Protein AF-A0A836RYP4-F1 (afdb_monomer_lite)

Radius of gyration: 13.98 Å; chains: 1; bounding box: 37×27×34 Å

pLDDT: mean 75.66, std 8.73, range [48.62, 87.75]

Foldseek 3Di:
DKDKFWFQAFDDKDADPVNQKMWIWTQTPVRAIEIEIEGCVQCVVVVVRHPDNAIKMKIKPDWDFDPPDDPPRPTYTYRYPPIDIDIGGDDRVVLVVLVVVPDDPVRSRVVVVVVD

Secondary structure (DSSP, 8-state):
--EEEEEEEEEEEEE-TTSSEEEEEEEETTS-EEEEEEETTTTHHHHTTTT--S-EEEEESSPEEESSS-GGGSSEEEE-TT--EEEEE--HHHHHHHHHTT--HHHHHHHHTT--

Sequence (116 aa):
MVTKSIITQIGERQFSGDKKTQWIKARTLDGNDIVFWGNKASCVNLIALEQQETPLLVRCSECERNSECPQIYGPHFSIPETAVVTIFPYRPDAIRKLLNEKHGKDAVVELLAREF

Structure (mmCIF, N/CA/C/O backbone):
data_AF-A0A836RYP4-F1
#
_entry.id   AF-A0A836RYP4-F1
#
loop_
_atom_site.group_PDB
_atom_site.id
_atom_site.type_symbol
_atom_site.label_atom_id
_atom_site.label_alt_id
_atom_site.label_comp_id
_atom_site.label_asym_id
_atom_site.label_entity_id
_atom_site.label_seq_id
_atom_site.pdbx_PDB_ins_code
_atom_site.Cartn_x
_atom_site.Cartn_y
_atom_site.Cartn_z
_atom_site.occupancy
_atom_site.B_iso_or_equiv
_atom_site.auth_seq_id
_atom_site.auth_comp_id
_atom_site.auth_asym_id
_atom_site.auth_atom_id
_atom_site.pdbx_PDB_model_num
ATOM 1 N N . MET A 1 1 ? 1.862 -13.798 -1.326 1.00 60.91 1 MET A N 1
ATOM 2 C CA . MET A 1 1 ? 1.253 -13.484 -0.009 1.00 60.91 1 MET A CA 1
ATOM 3 C C . MET A 1 1 ? 0.378 -12.255 -0.188 1.00 60.91 1 MET A C 1
ATOM 5 O O . MET A 1 1 ? 0.774 -11.372 -0.936 1.00 60.91 1 MET A O 1
ATOM 9 N N . VAL A 1 2 ? -0.796 -12.194 0.452 1.00 65.62 2 VAL A N 1
ATOM 10 C CA . VAL A 1 2 ? -1.634 -10.985 0.405 1.00 65.62 2 VAL A CA 1
ATOM 11 C C . VAL A 1 2 ? -1.310 -10.109 1.608 1.00 65.62 2 VAL A C 1
ATOM 13 O O . VAL A 1 2 ? -1.547 -10.517 2.743 1.00 65.62 2 VAL A O 1
ATOM 16 N N . THR A 1 3 ? -0.792 -8.908 1.361 1.00 69.69 3 THR A N 1
ATOM 17 C CA . THR A 1 3 ? -0.556 -7.905 2.410 1.00 69.69 3 THR A CA 1
ATOM 18 C C . THR A 1 3 ? -1.673 -6.872 2.375 1.00 69.69 3 THR A C 1
ATOM 20 O O . THR A 1 3 ? -2.001 -6.345 1.309 1.00 69.69 3 THR A O 1
ATOM 23 N N . LYS A 1 4 ? -2.248 -6.583 3.546 1.00 75.38 4 LYS A N 1
ATOM 24 C CA . LYS A 1 4 ? -3.259 -5.543 3.750 1.00 75.38 4 LYS A CA 1
ATOM 25 C C . LYS A 1 4 ? -2.743 -4.545 4.780 1.00 75.38 4 LYS A C 1
ATOM 27 O O . LYS A 1 4 ? -2.210 -4.951 5.811 1.00 75.38 4 LYS A O 1
ATOM 32 N N . SER A 1 5 ? -2.878 -3.251 4.525 1.00 77.56 5 SER A N 1
ATOM 33 C CA . SER A 1 5 ? -2.530 -2.209 5.501 1.00 77.56 5 SER A CA 1
ATOM 34 C C . SER A 1 5 ? -3.319 -0.936 5.231 1.00 77.56 5 SER A C 1
ATOM 36 O O . SER A 1 5 ? -3.591 -0.614 4.077 1.00 77.56 5 SER A O 1
ATOM 38 N N . ILE A 1 6 ? -3.673 -0.206 6.290 1.00 78.94 6 ILE A N 1
ATOM 39 C CA . ILE A 1 6 ? -4.263 1.129 6.158 1.00 78.94 6 ILE A CA 1
ATOM 40 C C . ILE A 1 6 ? -3.120 2.138 6.073 1.00 78.94 6 ILE A C 1
ATOM 42 O O . ILE A 1 6 ? -2.360 2.302 7.031 1.00 78.94 6 ILE A O 1
ATOM 46 N N . ILE A 1 7 ? -3.001 2.793 4.922 1.00 82.75 7 ILE A N 1
ATOM 47 C CA . ILE A 1 7 ? -2.024 3.845 4.654 1.00 82.75 7 ILE A CA 1
ATOM 48 C C . ILE A 1 7 ? -2.671 5.195 4.948 1.00 82.75 7 ILE A C 1
ATOM 50 O O . ILE A 1 7 ? -3.779 5.471 4.492 1.00 82.75 7 ILE A O 1
ATOM 54 N N . THR A 1 8 ? -1.982 6.023 5.726 1.00 74.94 8 THR A N 1
ATOM 55 C CA . THR A 1 8 ? -2.424 7.374 6.096 1.00 74.94 8 THR A CA 1
ATOM 56 C C . THR A 1 8 ? -1.662 8.458 5.349 1.00 74.94 8 THR A C 1
ATOM 58 O O . THR A 1 8 ? -2.189 9.552 5.189 1.00 74.94 8 THR A O 1
ATOM 61 N N . GLN A 1 9 ? -0.436 8.175 4.898 1.00 80.56 9 GLN A N 1
ATOM 62 C CA . GLN A 1 9 ? 0.395 9.143 4.186 1.00 80.56 9 GLN A CA 1
ATOM 63 C C . GLN A 1 9 ? 1.446 8.439 3.322 1.00 80.56 9 GLN A C 1
ATOM 65 O O . GLN A 1 9 ? 1.992 7.413 3.726 1.00 80.56 9 GLN A O 1
ATOM 70 N N . ILE A 1 10 ? 1.800 9.020 2.175 1.00 82.69 10 ILE A N 1
ATOM 71 C CA . ILE A 1 10 ? 3.056 8.712 1.476 1.00 82.69 10 ILE A CA 1
ATOM 72 C C . ILE A 1 10 ? 4.099 9.741 1.904 1.00 82.69 10 ILE A C 1
ATOM 74 O O . ILE A 1 10 ? 3.891 10.941 1.749 1.00 82.69 10 ILE A O 1
ATOM 78 N N . GLY A 1 11 ? 5.185 9.275 2.515 1.00 73.12 11 GLY A N 1
ATOM 79 C CA . GLY A 1 11 ? 6.204 10.135 3.113 1.00 73.12 11 GLY A CA 1
ATOM 80 C C . GLY A 1 11 ? 7.325 10.507 2.148 1.00 73.12 11 GLY A C 1
ATOM 81 O O . GLY A 1 11 ? 7.700 11.669 2.060 1.00 73.12 11 GLY A O 1
ATOM 82 N N . GLU A 1 12 ? 7.874 9.528 1.432 1.00 82.56 12 GLU A N 1
ATOM 83 C CA . GLU A 1 12 ? 9.032 9.739 0.562 1.00 82.56 12 GLU A CA 1
ATOM 84 C C . GLU A 1 12 ? 9.041 8.715 -0.572 1.00 82.56 12 GLU A C 1
ATOM 86 O O . GLU A 1 12 ? 8.591 7.580 -0.398 1.00 82.56 12 GLU A O 1
ATOM 91 N N . ARG A 1 13 ? 9.582 9.104 -1.729 1.00 83.06 13 ARG A N 1
ATOM 92 C CA . ARG A 1 13 ? 9.936 8.166 -2.790 1.00 83.06 13 ARG A CA 1
ATOM 93 C C . ARG A 1 13 ? 11.303 8.482 -3.367 1.00 83.06 13 ARG A C 1
ATOM 95 O O . ARG A 1 13 ? 11.660 9.648 -3.532 1.00 83.06 13 ARG A O 1
ATOM 102 N N . GLN A 1 14 ? 12.020 7.446 -3.774 1.00 84.19 14 GLN A N 1
ATOM 103 C CA . GLN A 1 14 ? 13.273 7.608 -4.496 1.00 84.19 14 GLN A CA 1
ATOM 104 C C . GLN A 1 14 ? 13.444 6.490 -5.519 1.00 84.19 14 GLN A C 1
ATOM 106 O O . GLN A 1 14 ? 12.996 5.360 -5.327 1.00 84.19 14 GLN A O 1
ATOM 111 N N . PHE A 1 15 ? 14.107 6.818 -6.622 1.00 82.19 15 PHE A N 1
ATOM 112 C CA . PHE A 1 15 ? 14.502 5.842 -7.629 1.00 82.19 15 PHE A CA 1
ATOM 113 C C . PHE A 1 15 ? 15.849 5.215 -7.268 1.00 82.19 15 PHE A C 1
ATOM 115 O O . PHE A 1 15 ? 16.734 5.890 -6.740 1.00 82.19 15 PHE A O 1
ATOM 122 N N . SER A 1 16 ? 16.026 3.942 -7.614 1.00 78.88 16 SER A N 1
ATOM 123 C CA . SER A 1 16 ? 17.347 3.319 -7.671 1.00 78.88 16 SER A CA 1
ATOM 124 C C . SER A 1 16 ? 18.237 4.041 -8.688 1.00 78.88 16 SER A C 1
ATOM 126 O O . SER A 1 16 ? 17.752 4.725 -9.593 1.00 78.88 16 SER A O 1
ATOM 128 N N . GLY A 1 17 ? 19.558 3.878 -8.570 1.00 74.75 17 GLY A N 1
ATOM 129 C CA . GLY A 1 17 ? 20.521 4.544 -9.459 1.00 74.75 17 GLY A CA 1
ATOM 130 C C . GLY A 1 17 ? 20.318 4.230 -10.948 1.00 74.75 17 GLY A C 1
ATOM 131 O O . GLY A 1 17 ? 20.578 5.079 -11.796 1.00 74.75 17 GLY A O 1
ATOM 132 N N . ASP A 1 18 ? 19.778 3.051 -11.270 1.00 77.38 18 ASP A N 1
ATOM 133 C CA . ASP A 1 18 ? 19.430 2.635 -12.634 1.00 77.38 18 ASP A CA 1
ATOM 134 C C . ASP A 1 18 ? 18.051 3.137 -13.114 1.00 77.38 18 ASP A C 1
ATOM 136 O O . ASP A 1 18 ? 17.670 2.895 -14.259 1.00 77.38 18 ASP A O 1
ATOM 140 N N . LYS A 1 19 ? 17.300 3.837 -12.250 1.00 73.88 19 LYS A N 1
ATOM 141 C CA . LYS A 1 19 ? 15.940 4.364 -12.461 1.00 73.88 19 LYS A CA 1
ATOM 142 C C . LYS A 1 19 ? 14.892 3.325 -12.877 1.00 73.88 19 LYS A C 1
ATOM 144 O O . LYS A 1 19 ? 13.801 3.705 -13.305 1.00 73.88 19 LYS A O 1
ATOM 149 N N . LYS A 1 20 ? 15.191 2.030 -12.751 1.00 79.56 20 LYS A N 1
ATOM 150 C CA . LYS A 1 20 ? 14.255 0.946 -13.088 1.00 79.56 20 LYS A CA 1
ATOM 151 C C . LYS A 1 20 ? 13.352 0.598 -11.918 1.00 79.56 20 LYS A C 1
ATOM 153 O O . LYS A 1 20 ? 12.176 0.301 -12.118 1.00 79.56 20 LYS A O 1
ATOM 158 N N . THR A 1 21 ? 13.893 0.680 -10.708 1.00 81.56 21 THR A N 1
ATOM 159 C CA . THR A 1 21 ? 13.155 0.450 -9.470 1.00 81.56 21 THR A CA 1
ATOM 160 C C . THR A 1 21 ? 13.011 1.730 -8.665 1.00 81.56 21 THR A C 1
ATOM 162 O O . THR A 1 21 ? 13.762 2.693 -8.820 1.00 81.56 21 THR A O 1
ATOM 165 N N . GLN A 1 22 ? 11.996 1.761 -7.821 1.00 85.88 22 GLN A N 1
ATOM 166 C CA . GLN A 1 22 ? 11.753 2.824 -6.868 1.00 85.88 22 GLN A CA 1
ATOM 167 C C . GLN A 1 22 ? 11.358 2.214 -5.537 1.00 85.88 22 GLN A C 1
ATOM 169 O O . GLN A 1 22 ? 10.793 1.117 -5.482 1.00 85.88 22 GLN A O 1
ATOM 174 N N . TRP A 1 23 ? 11.599 2.978 -4.485 1.00 86.25 23 TRP A N 1
ATOM 175 C CA . TRP A 1 23 ? 10.965 2.744 -3.210 1.00 86.25 23 TRP A CA 1
ATOM 176 C C . TRP A 1 23 ? 10.013 3.865 -2.861 1.00 86.25 23 TRP A C 1
ATOM 178 O O . TRP A 1 23 ? 10.265 5.029 -3.166 1.00 86.25 23 TRP A O 1
ATOM 188 N N . ILE A 1 24 ? 8.913 3.483 -2.227 1.00 87.38 24 ILE A N 1
ATOM 189 C CA . ILE A 1 24 ? 7.886 4.384 -1.726 1.00 87.38 24 ILE A CA 1
ATOM 190 C C . ILE A 1 24 ? 7.700 4.068 -0.252 1.00 87.38 24 ILE A C 1
ATOM 192 O O . ILE A 1 24 ? 7.312 2.958 0.113 1.00 87.38 24 ILE A O 1
ATOM 196 N N . LYS A 1 25 ? 7.983 5.051 0.593 1.00 87.75 25 LYS A N 1
ATOM 197 C CA . LYS A 1 25 ? 7.776 4.985 2.030 1.00 87.75 25 LYS A CA 1
ATOM 198 C C . LYS A 1 25 ? 6.388 5.514 2.360 1.00 87.75 25 LYS A C 1
ATOM 200 O O . LYS A 1 25 ? 6.059 6.656 2.047 1.00 87.75 25 LYS A O 1
ATOM 205 N N . ALA A 1 26 ? 5.587 4.686 3.009 1.00 86.19 26 ALA A N 1
ATOM 206 C CA . ALA A 1 26 ? 4.216 4.975 3.385 1.00 86.19 26 ALA A CA 1
ATOM 207 C C . ALA A 1 26 ? 4.048 4.867 4.901 1.00 86.19 26 ALA A C 1
ATOM 209 O O . ALA A 1 26 ? 4.451 3.877 5.511 1.00 86.19 26 ALA A O 1
ATOM 210 N N . ARG A 1 27 ? 3.418 5.869 5.511 1.00 85.56 27 ARG A N 1
ATOM 211 C CA . ARG A 1 27 ? 3.011 5.822 6.911 1.00 85.56 27 ARG A CA 1
ATOM 212 C C . ARG A 1 27 ? 1.722 5.019 7.011 1.00 85.56 27 ARG A C 1
ATOM 214 O O . ARG A 1 27 ? 0.744 5.275 6.305 1.00 85.56 27 ARG A O 1
ATOM 221 N N . THR A 1 28 ? 1.727 4.050 7.906 1.00 82.19 28 THR A N 1
ATOM 222 C CA . THR A 1 28 ? 0.531 3.305 8.286 1.00 82.19 28 THR A CA 1
ATOM 223 C C . THR A 1 28 ? -0.219 4.017 9.393 1.00 82.19 28 THR A C 1
ATOM 225 O O . THR A 1 28 ? 0.330 4.828 10.142 1.00 82.19 28 THR A O 1
ATOM 228 N N . LEU A 1 29 ? -1.479 3.641 9.548 1.00 76.88 29 LEU A N 1
ATOM 229 C CA . LEU A 1 29 ? -2.304 4.064 10.668 1.00 76.88 29 LEU A CA 1
ATOM 230 C C . LEU A 1 29 ? -1.682 3.757 12.046 1.00 76.88 29 LEU A C 1
ATOM 232 O O . LEU A 1 29 ? -1.877 4.527 12.980 1.00 76.88 29 LEU A O 1
ATOM 236 N N . ASP A 1 30 ? -0.881 2.693 12.154 1.00 71.50 30 ASP A N 1
ATOM 237 C CA . ASP A 1 30 ? -0.179 2.304 13.386 1.00 71.50 30 ASP A CA 1
ATOM 238 C C . ASP A 1 30 ? 0.999 3.232 13.744 1.00 71.50 30 ASP A C 1
ATOM 240 O O . ASP A 1 30 ? 1.742 2.960 14.685 1.00 71.50 30 ASP A O 1
ATOM 244 N N . GLY A 1 31 ? 1.250 4.281 12.956 1.00 72.69 31 GLY A N 1
ATOM 245 C CA . GLY A 1 31 ? 2.429 5.135 13.100 1.00 72.69 31 GLY A CA 1
ATOM 246 C C . GLY A 1 31 ? 3.717 4.503 12.560 1.00 72.69 31 GLY A C 1
ATOM 247 O O . GLY A 1 31 ? 4.750 5.169 12.513 1.00 72.69 31 GLY A O 1
ATOM 248 N N . ASN A 1 32 ? 3.666 3.254 12.091 1.00 78.88 32 ASN A N 1
ATOM 249 C CA . ASN A 1 32 ? 4.805 2.566 11.488 1.00 78.88 32 ASN A CA 1
ATOM 250 C C . ASN A 1 32 ? 4.988 2.979 10.029 1.00 78.88 32 ASN A C 1
ATOM 252 O O . ASN A 1 32 ? 4.011 3.230 9.321 1.00 78.88 32 ASN A O 1
ATOM 256 N N . ASP A 1 33 ? 6.234 2.983 9.575 1.00 84.31 33 ASP A N 1
ATOM 257 C CA . ASP A 1 33 ? 6.559 3.149 8.165 1.00 84.31 33 ASP A CA 1
ATOM 258 C C . ASP A 1 33 ? 6.624 1.784 7.470 1.00 84.31 33 ASP A C 1
ATOM 260 O O . ASP A 1 33 ? 7.169 0.824 8.014 1.00 84.31 33 ASP A O 1
ATOM 264 N N . ILE A 1 34 ? 6.049 1.703 6.273 1.00 83.00 34 ILE A N 1
ATOM 265 C CA . ILE A 1 34 ? 6.192 0.591 5.335 1.00 83.00 34 ILE A CA 1
ATOM 266 C C . ILE A 1 34 ? 6.954 1.099 4.118 1.00 83.00 34 ILE A C 1
ATOM 268 O O . ILE A 1 34 ? 6.675 2.191 3.626 1.00 83.00 34 ILE A O 1
ATOM 272 N N . VAL A 1 35 ? 7.865 0.287 3.589 1.00 86.19 35 VAL A N 1
ATOM 273 C CA . VAL A 1 35 ? 8.537 0.578 2.320 1.00 86.19 35 VAL A CA 1
ATOM 274 C C . VAL A 1 35 ? 8.090 -0.405 1.249 1.00 86.19 35 VAL A C 1
ATOM 276 O O . VAL A 1 35 ? 8.234 -1.616 1.402 1.00 86.19 35 VAL A O 1
ATOM 279 N N . PHE A 1 36 ? 7.576 0.126 0.146 1.00 86.25 36 PHE A N 1
ATOM 280 C CA . PHE A 1 36 ? 7.239 -0.628 -1.055 1.00 86.25 36 PHE A CA 1
ATOM 281 C C . PHE A 1 36 ? 8.352 -0.484 -2.084 1.00 86.25 36 PHE A C 1
ATOM 283 O O . PHE A 1 36 ? 8.655 0.636 -2.488 1.00 86.25 36 PHE A O 1
ATOM 290 N N . TRP A 1 37 ? 8.936 -1.596 -2.521 1.00 86.94 37 TRP A N 1
ATOM 291 C CA . TRP A 1 37 ? 9.988 -1.643 -3.534 1.00 86.94 37 TRP A CA 1
ATOM 292 C C . TRP A 1 37 ? 9.453 -2.266 -4.816 1.00 86.94 37 TRP A C 1
ATOM 294 O O . TRP A 1 37 ? 8.974 -3.392 -4.798 1.00 86.94 37 TRP A O 1
ATOM 304 N N . GLY A 1 38 ? 9.550 -1.582 -5.946 1.00 85.81 38 GLY A N 1
ATOM 305 C CA . GLY A 1 38 ? 9.065 -2.133 -7.209 1.00 85.81 38 GLY A CA 1
ATOM 306 C C . GLY A 1 38 ? 9.443 -1.263 -8.389 1.00 85.81 38 GLY A C 1
ATOM 307 O O . GLY A 1 38 ? 10.048 -0.203 -8.229 1.00 85.81 38 GLY A O 1
ATOM 308 N N . ASN A 1 39 ? 9.111 -1.703 -9.596 1.00 86.44 39 ASN A N 1
ATOM 309 C CA . ASN A 1 39 ? 9.321 -0.865 -10.769 1.00 86.44 39 ASN A CA 1
ATOM 310 C C . ASN A 1 39 ? 8.283 0.281 -10.826 1.00 86.44 39 ASN A C 1
ATOM 312 O O . ASN A 1 39 ? 7.364 0.389 -10.003 1.00 86.44 39 ASN A O 1
ATOM 316 N N . LYS A 1 40 ? 8.423 1.171 -11.814 1.00 82.56 40 LYS A N 1
ATOM 317 C CA . LYS A 1 40 ? 7.505 2.309 -11.966 1.00 82.56 40 LYS A CA 1
ATOM 318 C C . LYS A 1 40 ? 6.047 1.891 -12.194 1.00 82.56 40 LYS A C 1
ATOM 320 O O . LYS A 1 40 ? 5.148 2.528 -11.651 1.00 82.56 40 LYS A O 1
ATOM 325 N N . ALA A 1 41 ? 5.827 0.854 -12.997 1.00 83.19 41 ALA A N 1
ATOM 326 C CA . ALA A 1 41 ? 4.498 0.395 -13.382 1.00 83.19 41 ALA A CA 1
ATOM 327 C C . ALA A 1 41 ? 3.780 -0.311 -12.222 1.00 83.19 41 ALA A C 1
ATOM 329 O O . ALA A 1 41 ? 2.639 0.023 -11.920 1.00 83.19 41 ALA A O 1
ATOM 330 N N . SER A 1 42 ? 4.468 -1.203 -11.510 1.00 83.12 42 SER A N 1
ATOM 331 C CA . SER A 1 42 ? 3.941 -1.962 -10.372 1.00 83.12 42 SER A CA 1
ATOM 332 C C . SER A 1 42 ? 3.490 -1.069 -9.218 1.00 83.12 42 SER A C 1
ATOM 334 O O . SER A 1 42 ? 2.502 -1.360 -8.549 1.00 83.12 42 SER A O 1
ATOM 336 N N . CYS A 1 43 ? 4.182 0.049 -8.991 1.00 83.81 43 CYS A N 1
ATOM 337 C CA . CYS A 1 43 ? 3.852 0.973 -7.906 1.00 83.81 43 CYS A CA 1
ATOM 338 C C . CYS A 1 43 ? 2.997 2.171 -8.357 1.00 83.81 43 CYS A C 1
ATOM 340 O O . CYS A 1 43 ? 2.813 3.102 -7.575 1.00 83.81 43 CYS A O 1
ATOM 342 N N . VAL A 1 44 ? 2.472 2.190 -9.591 1.00 83.00 44 VAL A N 1
ATOM 343 C CA . VAL A 1 44 ? 1.750 3.358 -10.138 1.00 83.00 44 VAL A CA 1
ATOM 344 C C . VAL A 1 44 ? 0.559 3.769 -9.272 1.00 83.00 44 VAL A C 1
ATOM 346 O O . VAL A 1 44 ? 0.351 4.953 -9.015 1.00 83.00 44 VAL A O 1
ATOM 349 N N . ASN A 1 45 ? -0.166 2.787 -8.739 1.00 80.19 45 ASN A N 1
ATOM 350 C CA . ASN A 1 45 ? -1.315 3.028 -7.877 1.00 80.19 45 ASN A CA 1
ATOM 351 C C . ASN A 1 45 ? -0.886 3.644 -6.539 1.00 80.19 45 ASN A C 1
ATOM 353 O O . ASN A 1 45 ? -1.546 4.555 -6.052 1.00 80.19 45 ASN A O 1
ATOM 357 N N . LEU A 1 46 ? 0.260 3.238 -5.983 1.00 81.31 46 LEU A N 1
ATOM 358 C CA . LEU A 1 46 ? 0.796 3.838 -4.755 1.00 81.31 46 LEU A CA 1
ATOM 359 C C . LEU A 1 46 ? 1.185 5.306 -4.946 1.00 81.31 46 LEU A C 1
ATOM 361 O O . LEU A 1 46 ? 1.055 6.091 -4.015 1.00 81.31 46 LEU A O 1
ATOM 365 N N . ILE A 1 47 ? 1.620 5.699 -6.146 1.00 78.50 47 ILE A N 1
ATOM 366 C CA . ILE A 1 47 ? 1.931 7.103 -6.455 1.00 78.50 47 ILE A CA 1
ATOM 367 C C . ILE A 1 47 ? 0.665 7.965 -6.416 1.00 78.50 47 ILE A C 1
ATOM 369 O O . ILE A 1 47 ? 0.718 9.108 -5.968 1.00 78.50 47 ILE A O 1
ATOM 373 N N . ALA A 1 48 ? -0.491 7.420 -6.808 1.00 74.44 48 ALA A N 1
ATOM 374 C CA . ALA A 1 48 ? -1.767 8.132 -6.709 1.00 74.44 48 ALA A CA 1
ATOM 375 C C . ALA A 1 48 ? -2.149 8.486 -5.254 1.00 74.44 48 ALA A C 1
ATOM 377 O O . ALA A 1 48 ? -3.061 9.282 -5.032 1.00 74.44 48 ALA A O 1
ATOM 378 N N . LEU A 1 49 ? -1.443 7.927 -4.265 1.00 75.06 49 LEU A N 1
ATOM 379 C CA . LEU A 1 49 ? -1.643 8.200 -2.846 1.00 75.06 49 LEU A CA 1
ATOM 380 C C . LEU A 1 49 ? -0.868 9.421 -2.330 1.00 75.06 49 LEU A C 1
ATOM 382 O O . LEU A 1 49 ? -1.125 9.850 -1.211 1.00 75.06 49 LEU A O 1
ATOM 386 N N . GLU A 1 50 ? 0.053 10.009 -3.105 1.00 75.81 50 GLU A N 1
ATOM 387 C CA . GLU A 1 50 ? 0.856 11.168 -2.660 1.00 75.81 50 GLU A CA 1
ATOM 388 C C . GLU A 1 50 ? 0.001 12.386 -2.274 1.00 75.81 50 GLU A C 1
ATOM 390 O O . GLU A 1 50 ? 0.387 13.160 -1.404 1.00 75.81 50 GLU A O 1
ATOM 395 N N . GLN A 1 51 ? -1.165 12.547 -2.900 1.00 73.56 51 GLN A N 1
ATOM 396 C CA . GLN A 1 51 ? -2.070 13.682 -2.684 1.00 73.56 51 GLN A CA 1
ATOM 397 C C . GLN A 1 51 ? -3.282 13.326 -1.814 1.00 73.56 51 GLN A C 1
ATOM 399 O O . GLN A 1 51 ? -4.255 14.075 -1.766 1.00 73.56 51 GLN A O 1
ATOM 404 N N . GLN A 1 52 ? -3.274 12.160 -1.170 1.00 72.94 52 GLN A N 1
ATOM 405 C CA . GLN A 1 52 ? -4.426 11.700 -0.405 1.00 72.94 52 GLN A CA 1
ATOM 406 C C . GLN A 1 52 ? -4.471 12.324 0.987 1.00 72.94 52 GLN A C 1
ATOM 408 O O . GLN A 1 52 ? -3.544 12.197 1.779 1.00 72.94 52 GLN A O 1
ATOM 413 N N . GLU A 1 53 ? -5.601 12.960 1.290 1.00 71.44 53 GLU A N 1
ATOM 414 C CA . GLU A 1 53 ? -5.904 13.525 2.611 1.00 71.44 53 GLU A CA 1
ATOM 415 C C . GLU A 1 53 ? -6.620 12.515 3.525 1.00 71.44 53 GLU A C 1
ATOM 417 O O . GLU A 1 53 ? -6.770 12.738 4.728 1.00 71.44 53 GLU A O 1
ATOM 422 N N . THR A 1 54 ? -7.085 11.396 2.956 1.00 71.81 54 THR A N 1
ATOM 423 C CA . THR A 1 54 ? -7.895 10.388 3.651 1.00 71.81 54 THR A CA 1
ATOM 424 C C . THR A 1 54 ? -7.141 9.067 3.797 1.00 71.81 54 THR A C 1
ATOM 426 O O . THR A 1 54 ? -6.376 8.719 2.898 1.00 71.81 54 THR A O 1
ATOM 429 N N . PRO A 1 55 ? -7.327 8.305 4.897 1.00 74.44 55 PRO A N 1
ATOM 430 C CA . PRO A 1 55 ? -6.694 6.998 5.019 1.00 74.44 55 PRO A CA 1
ATOM 431 C C . PRO A 1 55 ? -7.330 5.974 4.075 1.00 74.44 55 PRO A C 1
ATOM 433 O O . PRO A 1 55 ? -8.541 5.977 3.851 1.00 74.44 55 PRO A O 1
ATOM 436 N N . LEU A 1 56 ? -6.514 5.062 3.553 1.00 79.81 56 LEU A N 1
ATOM 437 C CA . LEU A 1 56 ? -6.908 4.115 2.509 1.00 79.81 56 LEU A CA 1
ATOM 438 C C . LEU A 1 56 ? -6.449 2.712 2.869 1.00 79.81 56 LEU A C 1
ATOM 440 O O . LEU A 1 56 ? -5.333 2.533 3.357 1.00 79.81 56 LEU A O 1
ATOM 444 N N . LEU A 1 57 ? -7.264 1.701 2.574 1.00 80.75 57 LEU A N 1
ATOM 445 C CA . LEU A 1 57 ? -6.783 0.324 2.631 1.00 80.75 57 LEU A CA 1
ATOM 446 C C . LEU A 1 57 ? -6.034 0.022 1.341 1.00 80.75 57 LEU A C 1
ATOM 448 O O . LEU A 1 57 ? -6.587 0.119 0.245 1.00 80.75 57 LEU A O 1
ATOM 452 N N . VAL A 1 58 ? -4.789 -0.402 1.487 1.00 81.44 58 VAL A N 1
ATOM 453 C CA . VAL A 1 58 ? -3.994 -0.934 0.390 1.00 81.44 58 VAL A CA 1
ATOM 454 C C . VAL A 1 58 ? -3.955 -2.447 0.521 1.00 81.44 58 VAL A C 1
ATOM 456 O O . VAL A 1 58 ? -3.612 -2.985 1.577 1.00 81.44 58 VAL A O 1
ATOM 459 N N . ARG A 1 59 ? -4.297 -3.132 -0.570 1.00 82.88 59 ARG A N 1
ATOM 460 C CA . ARG A 1 59 ? -4.144 -4.578 -0.727 1.00 82.88 59 ARG A CA 1
ATOM 461 C C . ARG A 1 59 ? -3.149 -4.849 -1.840 1.00 82.88 59 ARG A C 1
ATOM 463 O O . ARG A 1 59 ? -3.294 -4.319 -2.936 1.00 82.88 59 ARG A O 1
ATOM 470 N N . CYS A 1 60 ? -2.198 -5.732 -1.580 1.00 83.44 60 CYS A N 1
ATOM 471 C CA . CYS A 1 60 ? -1.281 -6.229 -2.596 1.00 83.44 60 CYS A CA 1
ATOM 472 C C . CYS A 1 60 ? -1.398 -7.750 -2.706 1.00 83.44 60 CYS A C 1
ATOM 474 O O . CYS A 1 60 ? -1.219 -8.440 -1.702 1.00 83.44 60 CYS A O 1
ATOM 476 N N . SER A 1 61 ? -1.738 -8.268 -3.892 1.00 78.31 61 SER A N 1
ATOM 477 C CA . SER A 1 61 ? -2.055 -9.692 -4.104 1.00 78.31 61 SER A CA 1
ATOM 478 C C . SER A 1 61 ? -0.839 -10.626 -4.056 1.00 78.31 61 SER A C 1
ATOM 480 O O . SER A 1 61 ? -0.982 -11.784 -3.666 1.00 78.31 61 SER A O 1
ATOM 482 N N . GLU A 1 62 ? 0.351 -10.126 -4.395 1.00 80.56 62 GLU A N 1
ATOM 483 C CA . GLU A 1 62 ? 1.581 -10.925 -4.526 1.00 80.56 62 GLU A CA 1
ATOM 484 C C . GLU A 1 62 ? 2.815 -10.191 -3.991 1.00 80.56 62 GLU A C 1
ATOM 486 O O . GLU A 1 62 ? 3.933 -10.412 -4.441 1.00 80.56 62 GLU A O 1
ATOM 491 N N . CYS A 1 63 ? 2.624 -9.301 -3.017 1.00 81.94 63 CYS A N 1
ATOM 492 C CA . CYS A 1 63 ? 3.761 -8.646 -2.388 1.00 81.94 63 CYS A CA 1
ATOM 493 C C . CYS A 1 63 ? 4.580 -9.655 -1.582 1.00 81.94 63 CYS A C 1
ATOM 495 O O . CYS A 1 63 ? 4.039 -10.458 -0.814 1.00 81.94 63 CYS A O 1
ATOM 497 N N . GLU A 1 64 ? 5.896 -9.564 -1.715 1.00 81.19 64 GLU A N 1
ATOM 498 C CA . GLU A 1 64 ? 6.838 -10.382 -0.965 1.00 81.19 64 GLU A CA 1
ATOM 499 C C . GLU A 1 64 ? 7.435 -9.546 0.154 1.00 81.19 64 GLU A C 1
ATOM 501 O O . GLU A 1 64 ? 8.000 -8.478 -0.078 1.00 81.19 64 GLU A O 1
ATOM 506 N N . ARG A 1 65 ? 7.299 -10.011 1.395 1.00 75.06 65 ARG A N 1
ATOM 507 C CA . ARG A 1 65 ? 7.941 -9.337 2.518 1.00 75.06 65 ARG A CA 1
ATOM 508 C C . ARG A 1 65 ? 9.441 -9.589 2.431 1.00 75.06 65 ARG A C 1
ATOM 510 O O . ARG A 1 65 ? 9.877 -10.727 2.568 1.00 75.06 65 ARG A O 1
ATOM 517 N N . ASN A 1 66 ? 10.216 -8.531 2.240 1.00 68.62 66 ASN A N 1
ATOM 518 C CA . ASN A 1 66 ? 11.664 -8.632 2.208 1.00 68.62 66 ASN A CA 1
ATOM 519 C C . ASN A 1 66 ? 12.211 -8.471 3.634 1.00 68.62 66 ASN A C 1
ATOM 521 O O . ASN A 1 66 ? 12.158 -7.386 4.215 1.00 68.62 66 ASN A O 1
ATOM 525 N N . SER A 1 67 ? 12.693 -9.567 4.220 1.00 61.81 67 SER A N 1
ATOM 526 C CA . SER A 1 67 ? 1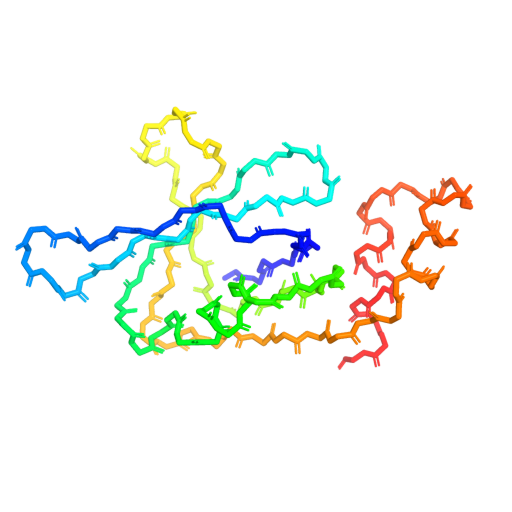3.323 -9.584 5.547 1.00 61.81 67 SER A CA 1
ATOM 527 C C . SER A 1 67 ? 14.800 -9.184 5.534 1.00 61.81 67 SER A C 1
ATOM 529 O O . SER A 1 67 ? 15.368 -8.974 6.601 1.00 61.81 67 SER A O 1
ATOM 531 N N . GLU A 1 68 ? 15.419 -9.092 4.355 1.00 53.59 68 GLU A N 1
ATOM 532 C CA . GLU A 1 68 ? 16.859 -8.860 4.181 1.00 53.59 68 GLU A CA 1
ATOM 533 C C . GLU A 1 68 ? 17.217 -7.373 4.020 1.00 53.59 68 GLU A C 1
ATOM 535 O O . GLU A 1 68 ? 18.391 -7.007 4.076 1.00 53.59 68 GLU A O 1
ATOM 540 N N . CYS A 1 69 ? 16.227 -6.488 3.855 1.00 55.31 69 CYS A N 1
ATOM 541 C CA . CYS A 1 69 ? 16.465 -5.045 3.806 1.00 55.31 69 CYS A CA 1
ATOM 542 C C . CYS A 1 69 ? 16.738 -4.462 5.210 1.00 55.31 69 CYS A C 1
ATOM 544 O O . CYS A 1 69 ? 16.099 -4.884 6.180 1.00 55.31 69 CYS A O 1
ATOM 546 N N . PRO A 1 70 ? 17.650 -3.473 5.342 1.00 48.62 70 PRO A N 1
ATOM 547 C CA . PRO A 1 70 ? 18.019 -2.909 6.635 1.00 48.62 70 PRO A CA 1
ATOM 548 C C . PRO A 1 70 ? 16.785 -2.419 7.404 1.00 48.62 70 PRO A C 1
ATOM 550 O O . PRO A 1 70 ? 15.983 -1.649 6.879 1.00 48.62 70 PRO A O 1
ATOM 553 N N . GLN A 1 71 ? 16.669 -2.800 8.681 1.00 52.12 71 GLN A N 1
ATOM 554 C CA . GLN A 1 71 ? 15.547 -2.461 9.579 1.00 52.12 71 GLN A CA 1
ATOM 555 C C . GLN A 1 71 ? 15.320 -0.952 9.809 1.00 52.12 71 GLN A C 1
ATOM 557 O O . GLN A 1 71 ? 14.416 -0.568 10.546 1.00 52.12 71 GLN A O 1
ATOM 562 N N . ILE A 1 72 ? 16.114 -0.088 9.177 1.00 52.56 72 ILE A N 1
ATOM 563 C CA . ILE A 1 72 ? 16.114 1.365 9.354 1.00 52.56 72 ILE A CA 1
ATOM 564 C C . ILE A 1 72 ? 14.764 1.985 8.927 1.00 52.56 72 ILE A C 1
ATOM 566 O O . ILE A 1 72 ? 14.397 3.045 9.428 1.00 52.56 72 ILE A O 1
ATOM 570 N N . TYR A 1 73 ? 13.987 1.316 8.061 1.00 53.78 73 TYR A N 1
ATOM 571 C CA . TYR A 1 73 ? 12.736 1.852 7.503 1.00 53.78 73 TYR A CA 1
ATOM 572 C C . TYR A 1 73 ? 11.457 1.048 7.815 1.00 53.78 73 TYR A C 1
ATOM 574 O O . TYR A 1 73 ? 10.424 1.300 7.199 1.00 53.78 73 TYR A O 1
ATOM 582 N N . GLY A 1 74 ? 11.483 0.126 8.785 1.00 62.62 74 GLY A N 1
ATOM 583 C CA . GLY A 1 74 ? 10.320 -0.716 9.112 1.00 62.62 74 GLY A CA 1
ATOM 584 C C . GLY A 1 74 ? 10.150 -1.919 8.162 1.00 62.62 74 GLY A C 1
ATOM 585 O O . GLY A 1 74 ? 11.124 -2.356 7.550 1.00 62.62 74 GLY A O 1
ATOM 586 N N . PRO A 1 75 ? 8.964 -2.553 8.080 1.00 71.12 75 PRO A N 1
ATOM 587 C CA . PRO A 1 75 ? 8.722 -3.671 7.163 1.00 71.12 75 PRO A CA 1
ATOM 588 C C . PRO A 1 75 ? 8.797 -3.264 5.679 1.00 71.12 75 PRO A C 1
ATOM 590 O O . PRO A 1 75 ? 8.197 -2.277 5.256 1.00 71.12 75 PRO A O 1
ATOM 593 N N . HIS A 1 76 ? 9.496 -4.084 4.887 1.00 79.25 76 HIS A N 1
ATOM 594 C CA . HIS A 1 76 ? 9.705 -3.887 3.452 1.00 79.25 76 HIS A CA 1
ATOM 595 C C . HIS A 1 76 ? 8.894 -4.898 2.639 1.00 79.25 76 HIS A C 1
ATOM 597 O O . HIS A 1 76 ? 8.867 -6.088 2.970 1.00 79.25 76 HIS A O 1
ATOM 603 N N . PHE A 1 77 ? 8.273 -4.438 1.555 1.00 82.31 77 PHE A N 1
ATOM 604 C CA . PHE A 1 77 ? 7.542 -5.281 0.616 1.00 82.31 77 PHE A CA 1
ATOM 605 C C . PHE A 1 77 ? 8.028 -5.048 -0.809 1.00 82.31 77 PHE A C 1
ATOM 607 O O . PHE A 1 77 ? 7.940 -3.936 -1.326 1.00 82.31 77 PHE A O 1
ATOM 614 N N . SER A 1 78 ? 8.497 -6.110 -1.452 1.00 83.25 78 SER A N 1
ATOM 615 C CA . SER A 1 78 ? 8.754 -6.138 -2.886 1.00 83.25 78 SER A CA 1
ATOM 616 C C . SER A 1 78 ? 7.431 -6.308 -3.634 1.00 83.25 78 SER A C 1
ATOM 618 O O . SER A 1 78 ? 6.630 -7.182 -3.300 1.00 83.25 78 SER A O 1
ATOM 620 N N . ILE A 1 79 ? 7.207 -5.473 -4.645 1.00 84.31 79 ILE A N 1
ATOM 621 C CA . ILE A 1 79 ? 6.053 -5.495 -5.541 1.00 84.31 79 ILE A CA 1
ATOM 622 C C . ILE A 1 79 ? 6.542 -5.980 -6.912 1.00 84.31 79 ILE A C 1
ATOM 624 O O . ILE A 1 79 ? 7.067 -5.170 -7.686 1.00 84.31 79 ILE A O 1
ATOM 628 N N . PRO A 1 80 ? 6.424 -7.285 -7.218 1.00 84.00 80 PRO A N 1
ATOM 629 C CA . PRO A 1 80 ? 6.786 -7.805 -8.531 1.00 84.00 80 PRO A CA 1
ATOM 630 C C . PRO A 1 80 ? 5.868 -7.247 -9.631 1.00 84.00 80 PRO A C 1
ATOM 632 O O . PRO A 1 80 ? 4.830 -6.641 -9.371 1.00 84.00 80 PRO A O 1
ATOM 635 N N . GLU A 1 81 ? 6.236 -7.459 -10.893 1.00 83.19 81 GLU A N 1
ATOM 636 C CA . GLU A 1 81 ? 5.424 -7.045 -12.052 1.00 83.19 81 GLU A CA 1
ATOM 637 C C . GLU A 1 81 ? 4.067 -7.745 -12.133 1.00 83.19 81 GLU A C 1
ATOM 639 O O . GLU A 1 81 ? 3.116 -7.189 -12.675 1.00 83.19 81 GLU A O 1
ATOM 644 N N . THR A 1 82 ? 3.963 -8.938 -11.555 1.00 82.44 82 THR A N 1
ATOM 645 C CA . THR A 1 82 ? 2.717 -9.707 -11.472 1.00 82.44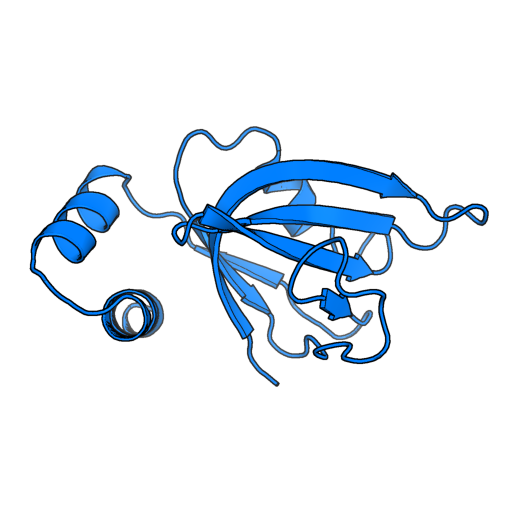 82 THR A CA 1
ATOM 646 C C . THR A 1 82 ? 1.811 -9.250 -10.328 1.00 82.44 82 THR A C 1
ATOM 648 O O . THR A 1 82 ? 0.631 -9.599 -10.303 1.00 82.44 82 THR A O 1
ATOM 651 N N . ALA A 1 83 ? 2.322 -8.448 -9.385 1.00 82.12 83 ALA A N 1
ATOM 652 C CA . ALA A 1 83 ? 1.537 -8.002 -8.247 1.00 82.12 83 ALA A CA 1
ATOM 653 C C . ALA A 1 83 ? 0.537 -6.914 -8.637 1.00 82.12 83 ALA A C 1
ATOM 655 O O . ALA A 1 83 ? 0.853 -5.939 -9.318 1.00 82.12 83 ALA A O 1
ATOM 656 N N . VAL A 1 84 ? -0.675 -7.045 -8.101 1.00 82.00 84 VAL A N 1
ATOM 657 C CA . VAL A 1 84 ? -1.727 -6.043 -8.239 1.00 82.00 84 VAL A CA 1
ATOM 658 C C . VAL A 1 84 ? -1.866 -5.297 -6.922 1.00 82.00 84 VAL A C 1
ATOM 660 O O . VAL A 1 84 ? -2.222 -5.881 -5.893 1.00 82.00 84 VAL A O 1
ATOM 663 N N . VAL A 1 85 ? -1.607 -3.989 -6.962 1.00 82.69 85 VAL A N 1
ATOM 664 C CA . VAL A 1 85 ? -1.889 -3.073 -5.853 1.00 82.69 85 VAL A CA 1
ATOM 665 C C . VAL A 1 85 ? -3.279 -2.482 -6.044 1.00 82.69 85 VAL A C 1
ATOM 667 O O . VAL A 1 85 ? -3.520 -1.736 -6.990 1.00 82.69 85 VAL A O 1
ATOM 670 N N . THR A 1 86 ? -4.190 -2.798 -5.129 1.00 82.25 86 THR A N 1
ATOM 671 C CA . THR A 1 86 ? -5.555 -2.261 -5.104 1.00 82.25 86 THR A CA 1
ATOM 672 C C . THR A 1 86 ? -5.705 -1.285 -3.946 1.00 82.25 86 THR A C 1
ATOM 674 O O . THR A 1 86 ? -5.238 -1.554 -2.838 1.00 82.25 86 THR A O 1
ATOM 677 N N . ILE A 1 87 ? -6.365 -0.158 -4.208 1.00 81.44 87 ILE A N 1
ATOM 678 C CA . ILE A 1 87 ? -6.631 0.894 -3.228 1.00 81.44 87 ILE A CA 1
ATOM 679 C C . ILE A 1 87 ? -8.133 0.967 -3.013 1.00 81.44 87 ILE A C 1
ATOM 681 O O . ILE A 1 87 ? -8.885 1.173 -3.963 1.00 81.44 87 ILE A O 1
ATOM 685 N N . PHE A 1 88 ? -8.550 0.838 -1.759 1.00 81.31 88 PHE A N 1
ATOM 686 C CA . PHE A 1 88 ? -9.940 0.993 -1.358 1.00 81.31 88 PHE A CA 1
ATOM 687 C C . PHE A 1 88 ? -10.072 2.284 -0.548 1.00 81.31 88 PHE A C 1
ATOM 689 O O . PHE A 1 88 ? -9.519 2.368 0.559 1.00 81.31 88 PHE A O 1
ATOM 696 N N . PRO A 1 89 ? -10.753 3.307 -1.093 1.00 76.06 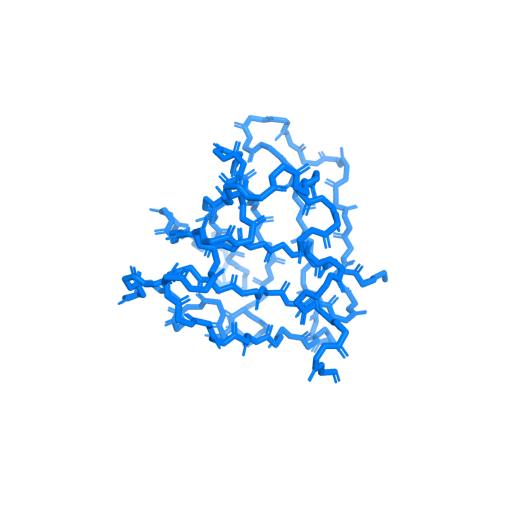89 PRO A N 1
ATOM 697 C CA . PRO A 1 89 ? -11.005 4.532 -0.364 1.00 76.06 89 PRO A CA 1
ATOM 698 C C . PRO A 1 89 ? -12.108 4.344 0.668 1.00 76.06 89 PRO A C 1
ATOM 700 O O . PRO A 1 89 ? -13.158 3.778 0.375 1.00 76.06 89 PRO A O 1
ATOM 703 N N . TYR A 1 90 ? -11.890 4.882 1.865 1.00 74.12 90 TYR A N 1
ATOM 704 C CA . TYR A 1 90 ? -12.897 4.918 2.920 1.00 74.12 90 TYR A CA 1
ATOM 705 C C . TYR A 1 90 ? -13.101 6.346 3.396 1.00 74.12 90 TYR A C 1
ATOM 707 O O . TYR A 1 90 ? -12.191 7.174 3.383 1.00 74.12 90 TYR A O 1
ATOM 715 N N . ARG A 1 91 ? -14.313 6.633 3.875 1.00 72.19 91 ARG A N 1
ATOM 716 C CA . ARG A 1 91 ? -14.574 7.903 4.552 1.00 72.19 91 ARG A CA 1
ATOM 717 C C . ARG A 1 91 ? -13.739 7.960 5.839 1.00 72.19 91 ARG A C 1
ATOM 719 O O . ARG A 1 91 ? -13.849 7.028 6.641 1.00 72.19 91 ARG A O 1
ATOM 726 N N . PRO A 1 92 ? -12.975 9.040 6.089 1.00 67.19 92 PRO A N 1
ATOM 727 C CA . PRO A 1 92 ? -12.166 9.182 7.300 1.00 67.19 92 PRO A CA 1
ATOM 728 C C . PRO A 1 92 ? -12.943 8.913 8.591 1.00 67.19 92 PRO A C 1
ATOM 730 O O . PRO A 1 92 ? -12.425 8.270 9.501 1.00 67.19 92 PRO A O 1
ATOM 733 N N . ASP A 1 93 ? -14.203 9.346 8.649 1.00 72.12 93 ASP A N 1
ATOM 734 C CA . ASP A 1 93 ? -15.059 9.184 9.826 1.00 72.12 93 ASP A CA 1
ATOM 735 C C . ASP A 1 93 ? -15.425 7.722 10.098 1.00 72.12 93 ASP A C 1
ATOM 737 O O . ASP A 1 93 ? -15.503 7.318 11.256 1.00 72.12 93 ASP A O 1
ATOM 741 N N . ALA A 1 94 ? -15.592 6.906 9.051 1.00 75.62 94 ALA A N 1
ATOM 742 C CA . ALA A 1 94 ? -15.863 5.476 9.192 1.00 75.62 94 ALA A CA 1
ATOM 743 C C . ALA A 1 94 ? -14.642 4.748 9.771 1.00 75.62 94 ALA A C 1
ATOM 745 O O . ALA A 1 94 ? -14.773 3.971 10.714 1.00 75.62 94 ALA A O 1
ATOM 746 N N . ILE A 1 95 ? -13.445 5.074 9.273 1.00 72.38 95 ILE A N 1
ATOM 747 C CA . ILE A 1 95 ? -12.187 4.522 9.790 1.00 72.38 95 ILE A CA 1
ATOM 748 C C . ILE A 1 95 ? -11.985 4.943 11.250 1.00 72.38 95 ILE A C 1
ATOM 750 O O . ILE A 1 95 ? -11.723 4.104 12.107 1.00 72.38 95 ILE A O 1
ATOM 754 N N . ARG A 1 96 ? -12.158 6.236 11.562 1.00 70.12 96 ARG A N 1
ATOM 755 C CA . ARG A 1 96 ? -12.037 6.764 12.932 1.00 70.12 96 ARG A CA 1
ATOM 756 C C . ARG A 1 96 ? -13.023 6.103 13.890 1.00 70.12 96 ARG A C 1
ATOM 758 O O . ARG A 1 96 ? -12.642 5.759 15.004 1.00 70.12 96 ARG A O 1
ATOM 765 N N . LYS A 1 97 ? -14.271 5.901 13.462 1.00 74.06 97 LYS A N 1
ATOM 766 C CA . LYS A 1 97 ? -15.293 5.217 14.258 1.00 74.06 97 LYS A CA 1
ATOM 767 C C . LYS A 1 97 ? -14.879 3.778 14.579 1.00 74.06 97 LYS A C 1
ATOM 769 O O . LYS A 1 97 ? -14.861 3.418 15.751 1.00 74.06 97 LYS A O 1
ATOM 774 N N . LEU A 1 98 ? -14.459 3.006 13.574 1.00 72.56 98 LEU A N 1
ATOM 775 C CA . LEU A 1 98 ? -14.033 1.611 13.753 1.00 72.56 98 LEU A CA 1
ATOM 776 C C . LEU A 1 98 ? -12.815 1.473 14.679 1.00 72.56 98 LEU A C 1
ATOM 778 O O . LEU A 1 98 ? -12.729 0.517 15.447 1.00 72.56 98 LEU A O 1
ATOM 782 N N . LEU A 1 99 ? -11.896 2.442 14.653 1.00 69.06 99 LEU A N 1
ATOM 783 C CA . LEU A 1 99 ? -10.748 2.475 15.566 1.00 69.06 99 LEU A CA 1
ATOM 784 C C . LEU A 1 99 ? -11.139 2.832 17.004 1.00 69.06 99 LEU A C 1
ATOM 786 O O . LEU A 1 99 ? -10.582 2.281 17.953 1.00 69.06 99 LEU A O 1
ATOM 790 N N . ASN A 1 100 ? -12.105 3.736 17.174 1.00 69.94 100 ASN A N 1
ATOM 791 C CA . ASN A 1 100 ? -12.578 4.170 18.488 1.00 69.94 100 ASN A CA 1
ATOM 792 C C . ASN A 1 100 ? -13.436 3.108 19.196 1.00 69.94 100 ASN A C 1
ATOM 794 O O . ASN A 1 100 ? -13.502 3.095 20.424 1.00 69.94 100 ASN A O 1
ATOM 798 N N . GLU A 1 101 ? -14.047 2.184 18.452 1.00 72.25 101 GLU A N 1
ATOM 799 C CA . GLU A 1 101 ? -14.887 1.096 18.980 1.00 72.25 101 GLU A CA 1
ATOM 800 C C . GLU A 1 101 ? -14.090 -0.051 19.650 1.00 72.25 101 GLU A C 1
ATOM 802 O O . GLU A 1 101 ? -14.644 -1.102 19.960 1.00 72.25 101 GLU A O 1
ATOM 807 N N . LYS A 1 102 ? -12.794 0.149 19.946 1.00 59.41 102 LYS A N 1
ATOM 808 C CA . LYS A 1 102 ? -11.880 -0.834 20.572 1.00 59.41 102 LYS A CA 1
ATOM 809 C C . LYS A 1 102 ? -11.706 -2.141 19.789 1.00 59.41 102 LYS A C 1
ATOM 811 O O . LYS A 1 102 ? -11.223 -3.132 20.343 1.00 59.41 102 LYS A O 1
ATOM 816 N N . HIS A 1 103 ? -12.022 -2.161 18.498 1.00 62.38 103 HIS A N 1
ATOM 817 C CA . HIS A 1 103 ? -11.546 -3.233 17.638 1.00 62.38 103 HIS A CA 1
ATOM 818 C C . HIS A 1 103 ? -10.022 -3.123 17.525 1.00 62.38 103 HIS A C 1
ATOM 820 O O . HIS A 1 103 ? -9.483 -2.067 17.199 1.00 62.38 103 HIS A O 1
ATOM 826 N N . GLY A 1 104 ? -9.308 -4.211 17.832 1.00 63.34 104 GLY A N 1
ATOM 827 C CA . GLY A 1 104 ? -7.875 -4.280 17.554 1.00 63.34 104 GLY A CA 1
ATOM 828 C C . GLY A 1 104 ? -7.622 -3.988 16.073 1.00 63.34 104 GLY A C 1
ATOM 829 O O . GLY A 1 104 ? -8.435 -4.338 15.222 1.00 63.34 104 GLY A O 1
ATOM 830 N N . LYS A 1 105 ? -6.502 -3.346 15.751 1.00 67.31 105 LYS A N 1
ATOM 831 C CA . LYS A 1 105 ? -6.141 -2.920 14.387 1.00 67.31 105 LYS A CA 1
ATOM 832 C C . LYS A 1 105 ? -6.331 -3.991 13.305 1.00 67.31 105 LYS A C 1
ATOM 834 O O . LYS A 1 105 ? -6.879 -3.700 12.245 1.00 67.31 105 LYS A O 1
ATOM 839 N N . ASP A 1 106 ? -5.961 -5.236 13.602 1.00 68.94 106 ASP A N 1
ATOM 840 C CA . ASP A 1 106 ? -6.079 -6.358 12.671 1.00 68.94 106 ASP A CA 1
ATOM 841 C C . ASP A 1 106 ? -7.554 -6.686 12.416 1.00 68.94 106 ASP A C 1
ATOM 843 O O . ASP A 1 106 ? -7.933 -7.015 11.298 1.00 68.94 106 ASP A O 1
ATOM 847 N N . ALA A 1 107 ? -8.413 -6.502 13.424 1.00 72.62 107 ALA A N 1
ATOM 848 C CA . ALA A 1 107 ? -9.854 -6.635 13.277 1.00 72.62 107 ALA A CA 1
ATOM 849 C C . ALA A 1 107 ? -10.444 -5.509 12.418 1.00 72.62 107 ALA A C 1
ATOM 851 O O . ALA A 1 107 ? -11.319 -5.790 11.612 1.00 72.62 107 ALA A O 1
ATOM 852 N N . VAL A 1 108 ? -9.954 -4.267 12.523 1.00 74.19 108 VAL A N 1
ATOM 853 C CA . VAL A 1 108 ? -10.398 -3.166 11.644 1.00 74.19 108 VAL A CA 1
ATOM 854 C C . VAL A 1 108 ? -9.984 -3.428 10.196 1.00 74.19 108 VAL A C 1
ATOM 856 O O . VAL A 1 108 ? -10.811 -3.316 9.296 1.00 74.19 108 VAL A O 1
ATOM 859 N N . VAL A 1 109 ? -8.732 -3.831 9.960 1.00 72.25 109 VAL A N 1
ATOM 860 C CA . VAL A 1 109 ? -8.250 -4.195 8.617 1.00 72.25 109 VAL A CA 1
ATOM 861 C C . VAL A 1 109 ? -9.059 -5.356 8.038 1.00 72.25 109 VAL A C 1
ATOM 863 O O . VAL A 1 109 ? -9.450 -5.300 6.876 1.00 72.25 109 VAL A O 1
ATOM 866 N N . GLU A 1 110 ? -9.343 -6.388 8.832 1.00 73.75 110 GLU A N 1
ATOM 867 C CA . GLU A 1 110 ? -10.148 -7.529 8.392 1.00 73.75 110 GLU A CA 1
ATOM 868 C C . GLU A 1 110 ? -11.623 -7.173 8.173 1.00 73.75 110 GLU A C 1
ATOM 870 O O . GLU A 1 110 ? -12.215 -7.667 7.220 1.00 73.75 110 GLU A O 1
ATOM 875 N N . LEU A 1 111 ? -12.214 -6.300 8.994 1.00 74.31 111 LEU A N 1
ATOM 876 C CA . LEU A 1 111 ? -13.583 -5.809 8.803 1.00 74.31 111 LEU A CA 1
ATOM 877 C C . LEU A 1 111 ? -13.707 -5.032 7.493 1.00 74.31 111 LEU A C 1
ATOM 879 O O . LEU A 1 111 ? -14.561 -5.356 6.675 1.00 74.31 111 LEU A O 1
ATOM 883 N N . LEU A 1 112 ? -12.812 -4.070 7.262 1.00 72.62 112 LEU A N 1
ATOM 884 C CA . LEU A 1 112 ? -12.795 -3.279 6.032 1.00 72.62 112 LEU A CA 1
ATOM 885 C C . LEU A 1 112 ? -12.525 -4.160 4.806 1.00 72.62 112 LEU A C 1
ATOM 887 O O . LEU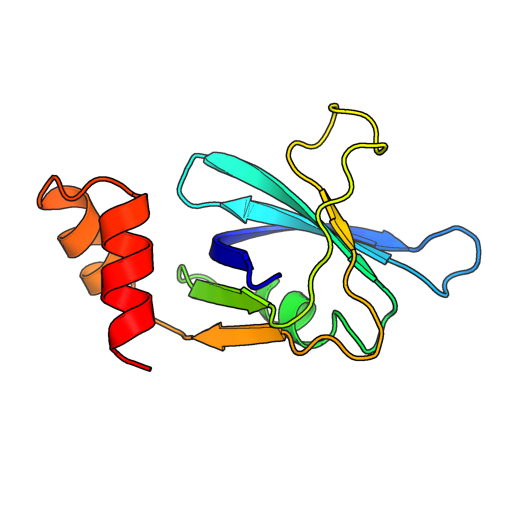 A 1 112 ? -13.174 -4.031 3.775 1.00 72.62 112 LEU A O 1
ATOM 891 N N . ALA A 1 113 ? -11.614 -5.125 4.923 1.00 68.56 113 ALA A N 1
ATOM 892 C CA . ALA A 1 113 ? -11.299 -6.035 3.830 1.00 68.56 113 ALA A CA 1
ATOM 893 C C . ALA A 1 113 ? -12.378 -7.092 3.535 1.00 68.56 113 ALA A C 1
ATOM 895 O O . ALA A 1 113 ? -12.205 -7.821 2.566 1.00 68.56 113 ALA A O 1
ATOM 896 N N . ARG A 1 114 ? -13.426 -7.230 4.361 1.00 69.69 114 ARG A N 1
ATOM 897 C CA . ARG A 1 114 ? -14.578 -8.118 4.102 1.00 69.69 114 ARG A CA 1
ATOM 898 C C . ARG A 1 114 ? -15.677 -7.446 3.289 1.00 69.69 114 ARG A C 1
ATOM 900 O O . ARG A 1 114 ? -16.539 -8.146 2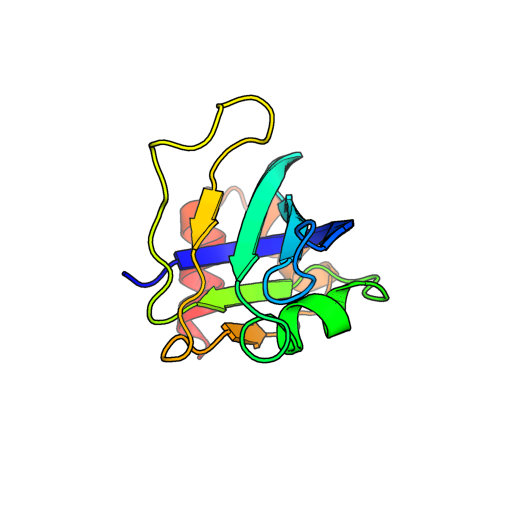.768 1.00 69.69 114 ARG A O 1
ATOM 907 N N . GLU A 1 115 ? -15.668 -6.119 3.199 1.00 62.19 115 GLU A N 1
ATOM 908 C CA . GLU A 1 115 ? -16.637 -5.373 2.392 1.00 62.19 115 GLU A CA 1
ATOM 909 C C . GLU A 1 115 ? -16.331 -5.439 0.879 1.00 62.19 115 GLU A C 1
ATOM 911 O O . GLU A 1 115 ? -17.108 -4.912 0.083 1.00 62.19 115 GLU A O 1
ATOM 916 N N . PHE A 1 116 ? -15.238 -6.110 0.476 1.00 55.56 116 PHE A N 1
ATOM 917 C CA . PHE A 1 116 ? -14.735 -6.220 -0.902 1.00 55.56 116 PHE A CA 1
ATOM 91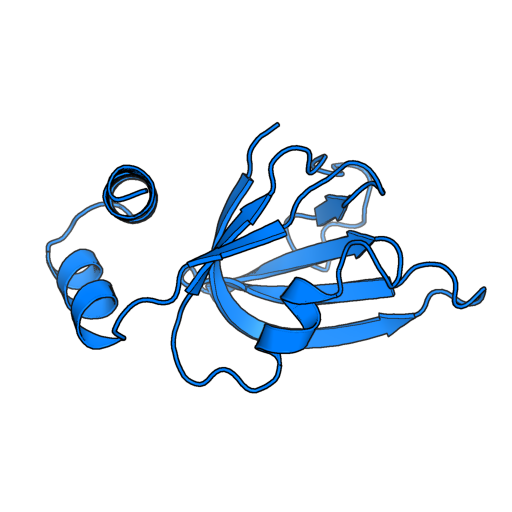8 C C . PHE A 1 116 ? -14.133 -7.601 -1.192 1.00 55.56 116 PHE A C 1
ATOM 920 O O . PHE A 1 116 ? -14.143 -8.007 -2.376 1.00 55.56 116 PHE A O 1
#